Protein AF-A0A952HT24-F1 (afdb_monomer_lite)

pLDDT: mean 88.49, std 14.35, range [48.25, 98.25]

Foldseek 3Di:
DDDPVDPFAQEAAAALEAAADCEAEPGHHYYYHNHYHYHNHYDDPPPPD

Structure (mmCIF, N/CA/C/O backbone):
data_AF-A0A952HT24-F1
#
_entry.id   AF-A0A952HT24-F1
#
loop_
_atom_site.group_PDB
_atom_site.id
_atom_site.type_symbol
_atom_site.label_atom_id
_atom_site.label_alt_id
_atom_site.label_comp_id
_atom_site.label_asym_id
_atom_site.label_entity_id
_atom_site.label_seq_id
_atom_site.pdbx_PDB_ins_code
_atom_site.Cartn_x
_atom_site.Cartn_y
_atom_s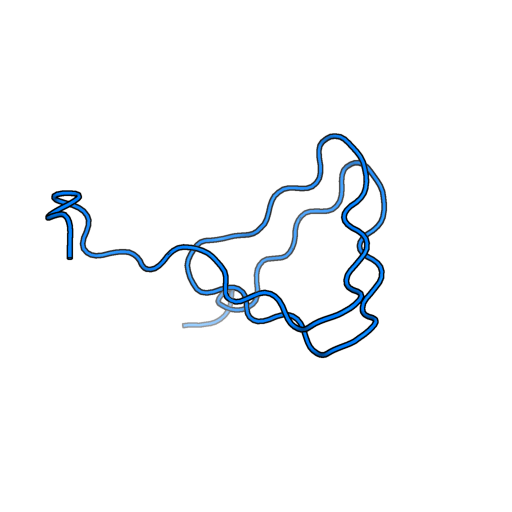ite.Cartn_z
_atom_site.occupancy
_atom_site.B_iso_or_equiv
_atom_site.auth_seq_id
_atom_site.auth_comp_id
_atom_site.auth_asym_id
_atom_site.auth_atom_id
_atom_site.pdbx_PDB_model_num
ATOM 1 N N . MET A 1 1 ? -17.525 -9.601 12.872 1.00 51.72 1 MET A N 1
ATOM 2 C CA . MET A 1 1 ? -16.732 -8.388 12.577 1.00 51.72 1 MET A CA 1
ATOM 3 C C . MET A 1 1 ? -15.961 -8.009 13.839 1.00 51.72 1 MET A C 1
ATOM 5 O O . MET A 1 1 ? -16.596 -7.821 14.870 1.00 51.72 1 MET A O 1
ATOM 9 N N . CYS A 1 2 ? -14.625 -8.019 13.810 1.00 48.25 2 CYS A N 1
ATOM 10 C CA . CYS A 1 2 ? -13.784 -7.763 14.991 1.00 48.25 2 CYS A CA 1
ATOM 11 C C . CYS A 1 2 ? -13.728 -6.261 15.320 1.00 48.25 2 CYS A C 1
ATOM 13 O O . CYS A 1 2 ? -13.576 -5.445 14.414 1.00 48.25 2 CYS A O 1
ATOM 15 N N . LYS A 1 3 ? -13.824 -5.886 16.604 1.00 66.88 3 LYS A N 1
ATOM 16 C CA . LYS A 1 3 ? -13.607 -4.501 17.059 1.00 66.88 3 LYS A CA 1
ATOM 17 C C . LYS A 1 3 ? -12.107 -4.255 17.213 1.00 66.88 3 LYS A C 1
ATOM 19 O O . LYS A 1 3 ? -11.487 -4.815 18.107 1.00 66.88 3 LYS A O 1
ATOM 24 N N . THR A 1 4 ? -11.542 -3.413 16.357 1.00 76.69 4 THR A N 1
ATOM 25 C CA . THR A 1 4 ? -10.109 -3.070 16.351 1.00 76.69 4 THR A CA 1
ATOM 26 C C . THR A 1 4 ? -9.756 -1.902 17.280 1.00 76.69 4 THR A C 1
ATOM 28 O O . THR A 1 4 ? -8.581 -1.632 17.493 1.00 76.69 4 THR A O 1
ATOM 31 N N . GLY A 1 5 ? -10.749 -1.189 17.830 1.00 82.50 5 GLY A N 1
ATOM 32 C CA . GLY A 1 5 ? -10.533 -0.030 18.709 1.00 82.50 5 GLY A CA 1
ATOM 33 C C . GLY A 1 5 ? -9.980 1.219 18.006 1.00 82.50 5 GLY A C 1
ATOM 34 O O . GLY A 1 5 ? -9.698 2.209 18.672 1.00 82.50 5 GLY A O 1
ATOM 35 N N . THR A 1 6 ? -9.842 1.197 16.676 1.00 78.44 6 THR A N 1
ATOM 36 C CA . THR A 1 6 ? -9.374 2.329 15.863 1.00 78.44 6 THR A CA 1
ATOM 37 C C . THR A 1 6 ? -10.535 2.999 15.128 1.00 78.44 6 THR A C 1
ATOM 39 O O . THR A 1 6 ? -11.404 2.324 14.579 1.00 78.44 6 THR A O 1
ATOM 42 N N . LEU A 1 7 ? -10.517 4.337 15.103 1.00 75.44 7 LEU A N 1
ATOM 43 C CA . LEU A 1 7 ? -11.416 5.170 14.291 1.00 75.44 7 LEU A CA 1
ATOM 44 C C . LEU A 1 7 ? -10.960 5.278 12.828 1.00 75.44 7 LEU A C 1
ATOM 46 O O . LEU A 1 7 ? -11.760 5.619 11.962 1.00 75.44 7 LEU A O 1
ATOM 50 N N . LYS A 1 8 ? -9.676 5.022 12.551 1.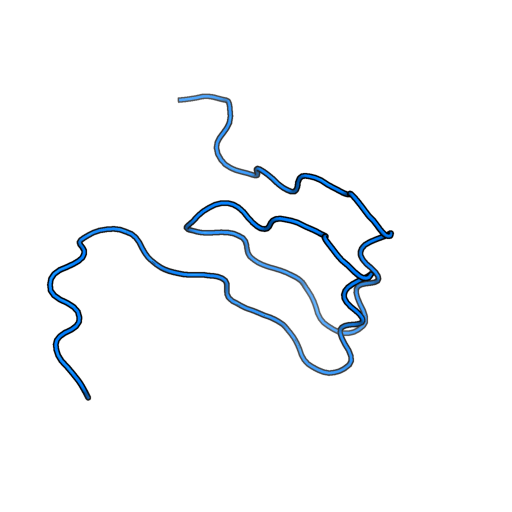00 74.12 8 LYS A N 1
ATOM 51 C CA . LYS A 1 8 ? -9.101 5.117 11.208 1.00 74.12 8 LYS A CA 1
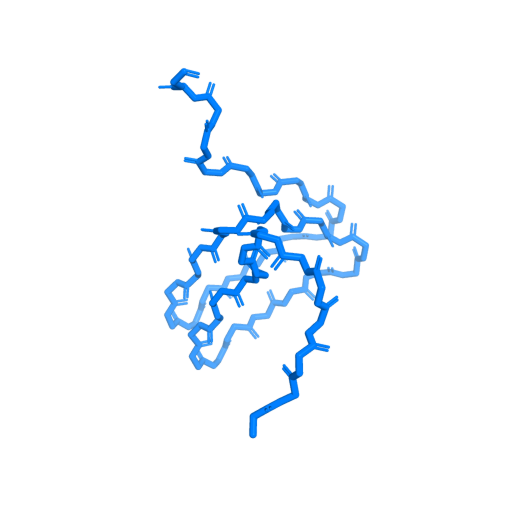ATOM 52 C C . LYS A 1 8 ? -9.369 3.824 10.440 1.00 74.12 8 LYS A C 1
ATOM 54 O O . LYS A 1 8 ? -9.105 2.734 10.958 1.00 74.12 8 LYS A O 1
ATOM 59 N N . PHE A 1 9 ? -9.872 3.957 9.216 1.00 80.81 9 PHE A N 1
ATOM 60 C CA . PHE A 1 9 ? -9.989 2.848 8.272 1.00 80.81 9 PHE A CA 1
ATOM 61 C C . PHE A 1 9 ? -8.597 2.435 7.766 1.00 80.81 9 PHE A C 1
ATOM 63 O O . PHE A 1 9 ? -7.698 3.268 7.703 1.00 80.81 9 PHE A O 1
ATOM 70 N N . GLY A 1 10 ? -8.411 1.152 7.440 1.00 87.88 10 GLY A N 1
ATOM 71 C CA . GLY A 1 10 ? -7.181 0.649 6.818 1.00 87.88 10 GLY A CA 1
ATOM 72 C C . GLY A 1 10 ? -7.070 1.095 5.358 1.00 87.88 10 GLY A C 1
ATOM 73 O O . GLY A 1 10 ? -7.352 2.242 5.038 1.00 87.88 10 GLY A O 1
ATOM 74 N N . ALA A 1 11 ? -6.702 0.189 4.459 1.00 93.62 11 ALA A N 1
ATOM 75 C CA . ALA A 1 11 ? -6.757 0.437 3.021 1.00 93.62 11 ALA A CA 1
ATOM 76 C C . ALA A 1 11 ? -7.809 -0.466 2.366 1.00 93.62 11 ALA A C 1
ATOM 78 O O . ALA A 1 11 ? -8.005 -1.606 2.796 1.00 93.62 11 ALA A O 1
ATOM 79 N N . LEU A 1 12 ? -8.466 0.037 1.324 1.00 95.12 12 LEU A N 1
ATOM 80 C CA . LEU A 1 12 ? -9.274 -0.759 0.408 1.00 95.12 12 LEU A CA 1
ATOM 81 C C . LEU A 1 12 ? -8.427 -1.059 -0.830 1.00 95.12 12 LEU A C 1
ATOM 83 O O . LEU A 1 12 ? -7.909 -0.144 -1.465 1.00 95.12 12 LEU A O 1
ATOM 87 N N . ILE A 1 13 ? -8.271 -2.340 -1.154 1.00 96.25 13 ILE A N 1
ATOM 88 C CA . ILE A 1 13 ? -7.394 -2.803 -2.230 1.00 96.25 13 ILE A CA 1
ATOM 89 C C . ILE A 1 13 ? -8.251 -3.548 -3.250 1.00 96.25 13 ILE A C 1
ATOM 91 O O . ILE A 1 13 ? -8.867 -4.554 -2.901 1.00 96.25 13 ILE A O 1
ATOM 95 N N . GLY A 1 14 ? -8.298 -3.040 -4.481 1.00 97.25 14 GLY A N 1
ATOM 96 C CA . GLY A 1 14 ? -8.959 -3.705 -5.600 1.00 97.25 14 GLY A CA 1
ATOM 97 C C . GLY A 1 14 ? -8.256 -4.995 -6.025 1.00 97.25 14 GLY A C 1
ATOM 98 O O . GLY A 1 14 ? -7.075 -5.216 -5.736 1.00 97.25 14 GLY A O 1
ATOM 99 N N . ASP A 1 15 ? -8.983 -5.848 -6.742 1.00 97.88 15 ASP A N 1
ATOM 100 C CA . ASP A 1 15 ? -8.467 -7.134 -7.214 1.00 97.88 15 ASP A CA 1
ATOM 101 C C . ASP A 1 15 ? -7.231 -6.951 -8.111 1.00 97.88 15 ASP A C 1
ATOM 103 O O . ASP A 1 15 ? -7.068 -5.939 -8.786 1.00 97.88 15 ASP A O 1
ATOM 107 N N . GLY A 1 16 ? -6.308 -7.914 -8.095 1.00 97.50 16 GLY A N 1
ATOM 108 C CA . GLY A 1 16 ? -5.117 -7.875 -8.958 1.00 97.50 16 GLY A CA 1
ATOM 109 C C . GLY A 1 16 ? -4.048 -6.840 -8.573 1.00 97.50 16 GLY A C 1
ATOM 110 O O . GLY A 1 16 ? -3.000 -6.778 -9.222 1.00 97.50 16 GLY A O 1
ATOM 111 N N . CYS A 1 17 ? -4.250 -6.063 -7.501 1.00 98.12 17 CYS A N 1
ATOM 112 C CA . CYS A 1 17 ? -3.250 -5.108 -7.032 1.00 98.12 17 CYS A CA 1
ATOM 113 C C . CYS A 1 17 ? -1.915 -5.779 -6.678 1.00 98.12 17 CYS A C 1
ATOM 115 O O . CYS A 1 17 ? -1.857 -6.834 -6.040 1.00 98.12 17 CYS A O 1
ATOM 117 N N . ARG A 1 18 ? -0.814 -5.109 -7.026 1.00 98.06 18 ARG A N 1
ATOM 118 C CA . ARG A 1 18 ? 0.552 -5.522 -6.674 1.00 98.06 18 ARG A CA 1
ATOM 119 C C . ARG A 1 18 ? 1.212 -4.433 -5.844 1.00 98.06 18 ARG A C 1
ATOM 121 O O . ARG A 1 18 ? 1.481 -3.346 -6.349 1.00 98.06 18 ARG A O 1
ATOM 128 N N . ILE A 1 19 ? 1.498 -4.737 -4.581 1.00 97.94 19 ILE A N 1
ATOM 129 C CA . ILE A 1 19 ? 2.112 -3.793 -3.644 1.00 97.94 19 ILE A CA 1
ATOM 130 C C . ILE A 1 19 ? 3.594 -4.128 -3.493 1.00 97.94 19 ILE A C 1
ATOM 132 O O . ILE A 1 19 ? 3.965 -5.237 -3.101 1.00 97.94 19 ILE A O 1
ATOM 136 N N . GLY A 1 20 ? 4.449 -3.168 -3.835 1.00 97.94 20 GLY A N 1
ATOM 137 C CA . GLY A 1 20 ? 5.890 -3.286 -3.695 1.00 97.94 20 GLY A CA 1
ATOM 138 C C . GLY A 1 20 ? 6.318 -3.453 -2.237 1.00 97.94 20 GLY A C 1
ATOM 139 O O . GLY A 1 20 ? 5.719 -2.899 -1.319 1.00 97.94 20 GLY A O 1
ATOM 140 N N . ALA A 1 21 ? 7.403 -4.200 -2.026 1.00 97.75 21 ALA A N 1
ATOM 141 C CA . ALA A 1 21 ? 8.021 -4.351 -0.713 1.00 97.75 21 ALA A CA 1
ATOM 142 C C . ALA A 1 21 ? 8.256 -2.987 -0.043 1.00 97.75 21 ALA A C 1
ATOM 144 O O . ALA A 1 21 ? 8.741 -2.047 -0.681 1.00 97.75 21 ALA A O 1
ATOM 1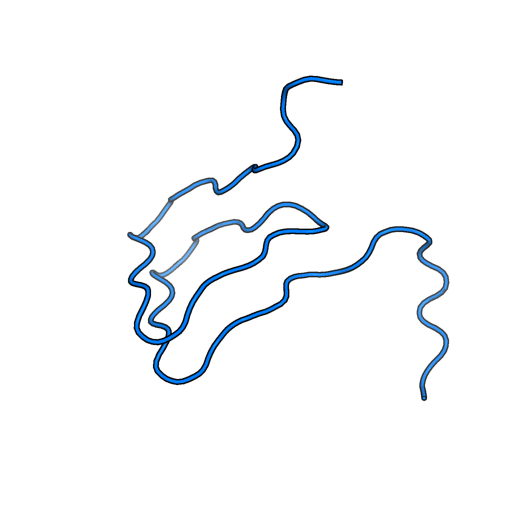45 N N . ASN A 1 22 ? 7.934 -2.916 1.250 1.00 97.62 22 ASN A N 1
ATOM 146 C CA . ASN A 1 22 ? 8.069 -1.725 2.090 1.00 97.62 22 ASN A CA 1
ATOM 147 C C . ASN A 1 22 ? 7.271 -0.496 1.609 1.00 97.62 22 ASN A C 1
ATOM 149 O O . ASN A 1 22 ? 7.603 0.620 1.999 1.00 97.62 22 ASN A O 1
ATOM 153 N N . ALA A 1 23 ? 6.249 -0.664 0.764 1.00 97.56 23 ALA A N 1
ATOM 154 C CA . ALA A 1 23 ? 5.299 0.411 0.491 1.00 97.56 23 ALA A CA 1
ATOM 155 C C . ALA A 1 23 ? 4.406 0.677 1.716 1.00 97.56 23 ALA A C 1
ATOM 157 O O . ALA A 1 23 ? 4.037 -0.250 2.443 1.00 97.56 23 ALA A O 1
ATOM 158 N N . VAL A 1 24 ? 4.045 1.942 1.924 1.00 96.06 24 VAL A N 1
ATOM 159 C CA . VAL A 1 24 ? 3.188 2.415 3.014 1.00 96.06 24 VAL A CA 1
ATOM 160 C C . VAL A 1 24 ? 1.921 3.009 2.412 1.00 96.06 24 VAL A C 1
ATOM 162 O O . VAL A 1 24 ? 1.983 3.951 1.626 1.00 96.06 24 VAL A O 1
ATOM 165 N N . LEU A 1 25 ? 0.770 2.456 2.793 1.00 95.44 25 LEU A N 1
ATOM 166 C CA . LEU A 1 25 ? -0.544 2.989 2.440 1.00 95.44 25 LEU A CA 1
ATOM 167 C C . LEU A 1 25 ? -1.105 3.721 3.659 1.00 95.44 25 LEU A C 1
ATOM 169 O O . LEU A 1 25 ? -1.273 3.108 4.721 1.00 95.44 25 LEU A O 1
ATOM 173 N N . ALA A 1 26 ? -1.383 5.014 3.523 1.00 94.00 26 ALA A N 1
ATOM 174 C CA . ALA A 1 26 ? -1.987 5.796 4.589 1.00 94.00 26 ALA A CA 1
ATOM 175 C C . ALA A 1 26 ? -3.403 5.270 4.909 1.00 94.00 26 ALA A C 1
ATOM 177 O O . ALA A 1 26 ? -4.086 4.728 4.027 1.00 94.00 26 ALA A O 1
ATOM 178 N N . PRO A 1 27 ? -3.877 5.411 6.159 1.00 91.94 27 PRO A N 1
ATOM 179 C CA . PRO A 1 27 ? -5.249 5.069 6.517 1.00 91.94 27 PRO A CA 1
ATOM 180 C C . PRO A 1 27 ? -6.261 5.750 5.589 1.00 91.94 27 PRO A C 1
ATOM 182 O O . PRO A 1 27 ? -6.184 6.951 5.360 1.00 91.94 27 PRO A O 1
ATOM 185 N N . GLY A 1 28 ? -7.218 4.989 5.068 1.00 91.69 28 GLY A N 1
ATOM 186 C CA . GLY A 1 28 ? -8.196 5.472 4.096 1.00 91.69 28 GLY A CA 1
ATOM 187 C C . GLY A 1 28 ? -7.760 5.390 2.630 1.00 91.69 28 GLY A C 1
ATOM 188 O O . GLY A 1 28 ? -8.515 5.862 1.787 1.00 91.69 28 GLY A O 1
ATOM 189 N N . THR A 1 29 ? -6.596 4.810 2.311 1.00 94.38 29 THR A N 1
ATOM 190 C CA . THR A 1 29 ? -6.162 4.610 0.914 1.00 94.38 29 THR A CA 1
ATOM 191 C C . THR A 1 29 ? -7.119 3.683 0.161 1.00 94.38 29 THR A C 1
ATOM 193 O O . THR A 1 29 ? -7.468 2.611 0.663 1.00 94.38 29 THR A O 1
ATOM 196 N N . ILE A 1 30 ? -7.486 4.058 -1.064 1.00 95.25 30 ILE A N 1
ATOM 197 C CA . ILE A 1 30 ? -8.286 3.253 -1.991 1.00 95.25 30 ILE A CA 1
ATOM 198 C C . ILE A 1 30 ? -7.457 2.993 -3.251 1.00 95.25 30 ILE A C 1
ATOM 200 O O . ILE A 1 30 ? -7.066 3.933 -3.942 1.00 95.25 30 ILE A O 1
ATOM 204 N N . LEU A 1 31 ? -7.179 1.721 -3.544 1.00 96.81 31 LEU A N 1
ATOM 205 C CA . LEU A 1 31 ? -6.516 1.296 -4.778 1.00 96.81 31 LEU A CA 1
ATOM 206 C C . LEU A 1 31 ? -7.535 0.667 -5.728 1.00 96.81 31 LEU A C 1
ATOM 208 O O . LEU A 1 31 ? -8.266 -0.244 -5.335 1.00 96.81 31 LEU A O 1
ATOM 212 N N . GLU A 1 32 ? -7.553 1.124 -6.977 1.00 96.88 32 GLU A N 1
ATOM 213 C CA . GLU A 1 32 ? -8.361 0.519 -8.038 1.00 96.88 32 GLU A CA 1
ATOM 214 C C . GLU A 1 32 ? -7.785 -0.838 -8.471 1.00 96.88 32 GLU A C 1
ATOM 216 O O . GLU A 1 32 ? -6.608 -1.133 -8.242 1.00 96.88 32 GLU A O 1
ATOM 221 N N . THR A 1 33 ? -8.610 -1.666 -9.111 1.00 97.69 33 THR A N 1
ATOM 222 C CA . THR A 1 33 ? -8.217 -2.973 -9.661 1.00 97.69 33 THR A CA 1
ATOM 223 C C . THR A 1 33 ? -6.957 -2.868 -10.532 1.00 97.69 33 THR A C 1
ATOM 225 O O . THR A 1 33 ? -6.769 -1.892 -11.254 1.00 97.69 33 THR A O 1
ATOM 228 N N . ASP A 1 34 ? -6.083 -3.873 -10.452 1.00 98.06 34 ASP A N 1
ATOM 229 C CA . ASP A 1 34 ? -4.824 -3.990 -11.206 1.00 98.06 34 ASP A CA 1
ATOM 230 C C . ASP A 1 34 ? -3.773 -2.880 -10.961 1.00 98.06 34 ASP A C 1
ATOM 232 O O . ASP A 1 34 ? -2.759 -2.804 -11.667 1.00 98.06 34 ASP A O 1
ATOM 236 N N . THR A 1 35 ? -3.939 -2.065 -9.911 1.00 97.69 35 THR A N 1
ATOM 237 C CA . THR A 1 35 ? -2.965 -1.027 -9.530 1.00 97.69 35 THR A CA 1
ATOM 238 C C . THR A 1 35 ? -1.622 -1.628 -9.094 1.00 97.69 35 THR A C 1
ATOM 240 O O . THR A 1 35 ? -1.554 -2.614 -8.352 1.00 97.69 35 THR A O 1
ATOM 243 N N . VAL A 1 36 ? -0.516 -1.001 -9.510 1.00 98.06 36 VAL A N 1
ATOM 244 C CA . VAL A 1 36 ? 0.845 -1.389 -9.108 1.00 98.06 36 VAL A CA 1
ATOM 245 C C . VAL A 1 36 ? 1.491 -0.276 -8.293 1.00 98.06 36 VAL A C 1
ATOM 247 O O . VAL A 1 36 ? 1.812 0.783 -8.825 1.00 98.06 36 VAL A O 1
ATOM 250 N N . ILE A 1 37 ? 1.727 -0.540 -7.008 1.00 98.06 37 ILE A N 1
ATOM 251 C CA . ILE A 1 37 ? 2.431 0.379 -6.109 1.00 98.06 37 ILE A CA 1
ATOM 252 C C . ILE A 1 37 ? 3.920 0.008 -6.076 1.00 98.06 37 ILE A C 1
ATOM 254 O O . ILE A 1 37 ? 4.247 -1.150 -5.791 1.00 98.06 37 ILE A O 1
ATOM 258 N N . PRO A 1 38 ? 4.846 0.942 -6.364 1.00 98.25 38 PRO A N 1
ATOM 259 C CA . PRO A 1 38 ? 6.272 0.646 -6.356 1.00 98.25 38 PRO A CA 1
ATOM 260 C C . PRO A 1 38 ? 6.800 0.375 -4.941 1.00 98.25 38 PRO A C 1
ATOM 262 O O . PRO A 1 38 ? 6.164 0.668 -3.931 1.00 98.25 38 PRO A O 1
ATOM 265 N N . ARG A 1 39 ? 8.000 -0.213 -4.863 1.00 98.06 39 ARG A N 1
ATOM 266 C CA . ARG A 1 39 ? 8.692 -0.416 -3.581 1.00 98.06 39 ARG A CA 1
ATOM 267 C C . ARG A 1 39 ? 8.974 0.933 -2.925 1.00 98.06 39 ARG A C 1
ATOM 269 O O . ARG A 1 39 ? 9.294 1.883 -3.633 1.00 98.06 39 ARG A O 1
ATOM 276 N N . LEU A 1 40 ? 8.920 0.974 -1.594 1.00 97.50 40 LEU A N 1
ATOM 277 C CA . LEU A 1 40 ? 9.186 2.178 -0.789 1.00 97.50 40 LEU A CA 1
ATOM 278 C C . LEU A 1 40 ? 8.248 3.367 -1.081 1.00 97.50 40 LEU A C 1
ATOM 280 O O . LEU A 1 40 ? 8.546 4.488 -0.678 1.00 97.50 40 LEU A O 1
ATOM 284 N N . ALA A 1 41 ? 7.130 3.147 -1.777 1.00 97.00 41 ALA A N 1
ATOM 285 C CA . ALA A 1 41 ? 6.165 4.202 -2.052 1.00 97.00 41 ALA A CA 1
ATOM 286 C C . ALA A 1 41 ? 5.402 4.599 -0.784 1.00 97.00 41 ALA A C 1
ATOM 288 O O . ALA A 1 41 ? 4.982 3.727 -0.023 1.00 97.00 41 ALA A O 1
ATOM 289 N N . LEU A 1 42 ? 5.166 5.899 -0.611 1.00 95.69 42 LEU A N 1
ATOM 290 C CA . LEU A 1 42 ? 4.139 6.423 0.282 1.00 95.69 42 LEU A CA 1
ATOM 291 C C . LEU A 1 42 ? 2.917 6.771 -0.566 1.00 95.69 42 LEU A C 1
ATOM 293 O O . LEU A 1 42 ? 3.021 7.569 -1.496 1.00 95.69 42 LEU A O 1
ATOM 297 N N . VAL A 1 43 ? 1.778 6.159 -0.256 1.00 94.94 43 VAL A N 1
ATOM 298 C CA . VAL A 1 43 ? 0.485 6.529 -0.831 1.00 94.94 43 VAL A CA 1
ATOM 299 C C . VAL A 1 43 ? -0.322 7.199 0.267 1.00 94.94 43 VAL A C 1
ATOM 301 O O . VAL A 1 43 ? -0.817 6.519 1.166 1.00 94.94 43 VAL A O 1
ATOM 304 N N . ASP A 1 44 ? -0.435 8.520 0.187 1.00 93.94 44 ASP A N 1
ATOM 305 C CA . ASP A 1 44 ? -1.335 9.314 1.014 1.00 93.94 44 ASP A CA 1
ATOM 306 C C . ASP A 1 44 ? -2.296 10.078 0.100 1.00 93.94 44 ASP A C 1
ATOM 308 O O . ASP A 1 44 ? -1.887 10.849 -0.763 1.00 93.94 44 ASP A O 1
ATOM 312 N N . GLN A 1 45 ? -3.584 9.769 0.223 1.00 91.00 45 GLN A N 1
ATOM 313 C CA . GLN A 1 45 ? -4.648 10.341 -0.605 1.00 91.00 45 GLN A CA 1
ATOM 314 C C . GLN A 1 45 ? -5.396 11.467 0.124 1.00 91.00 45 GLN A C 1
ATOM 316 O O . GLN A 1 45 ? -6.299 12.069 -0.454 1.00 91.00 45 GLN A O 1
ATOM 321 N N . TRP A 1 46 ? -5.055 11.733 1.390 1.00 79.31 46 TRP A N 1
ATOM 322 C CA . TRP A 1 46 ? -5.793 12.640 2.274 1.00 79.31 46 TRP A CA 1
ATOM 323 C C . TRP A 1 46 ? -5.022 13.922 2.614 1.00 79.31 46 TRP A C 1
ATOM 325 O O . TRP A 1 46 ? -5.442 14.658 3.504 1.00 79.31 46 TRP A O 1
ATOM 335 N N . GLU A 1 47 ? -3.936 14.225 1.905 1.00 60.97 47 GLU A N 1
ATOM 336 C CA . GLU A 1 47 ? -2.954 15.258 2.275 1.00 60.97 47 GLU A CA 1
ATOM 337 C C . GLU A 1 47 ? -3.433 16.727 2.136 1.00 60.97 47 GLU A C 1
ATOM 339 O O . GLU A 1 47 ? -2.640 17.656 2.229 1.00 60.97 47 GLU A O 1
ATOM 344 N N . GLU A 1 48 ? -4.737 16.980 1.978 1.00 53.06 48 GLU A N 1
ATOM 345 C CA . GLU A 1 48 ? -5.276 18.328 1.731 1.00 53.06 48 GLU A CA 1
ATOM 346 C C . GLU A 1 48 ? -6.671 18.5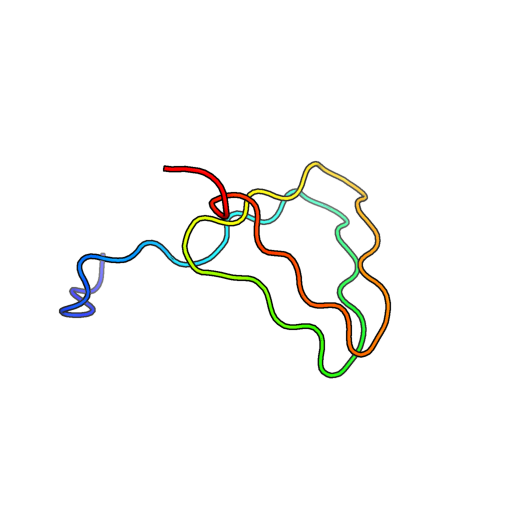68 2.356 1.00 53.06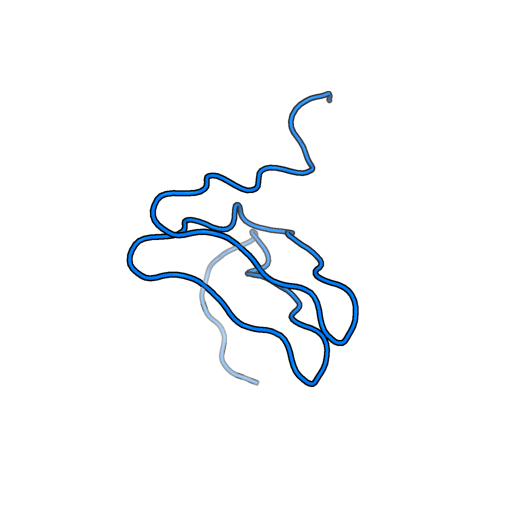 48 GLU A C 1
ATOM 348 O O . GLU A 1 48 ? -7.636 18.938 1.682 1.00 53.06 48 GLU A O 1
ATOM 353 N N . ARG A 1 49 ? -6.803 18.369 3.677 1.00 48.91 49 ARG A N 1
ATOM 354 C CA . ARG A 1 49 ? -7.900 18.949 4.482 1.00 48.91 49 ARG A CA 1
ATOM 355 C C . ARG A 1 49 ? -7.420 19.495 5.817 1.00 48.91 49 ARG A C 1
ATOM 357 O O . ARG A 1 49 ? -6.613 18.809 6.477 1.00 48.91 49 ARG A O 1
#

Sequence (49 aa):
MCKTGTLKFGALIGDGCRIGANAVLAPGTILETDTVIPRLALVDQWEER

Radius of gyration: 11.89 Å; chains: 1; bounding box: 26×27×30 Å

Secondary structure (DSSP, 8-state):
----S-SS---EE-TT-EEPTT-EEPTT-EE-TT-EEPTT-EE-S----